Protein AF-A0A816EIA8-F1 (afdb_monomer)

Sequence (43 aa):
DSWPQVFDDHNAREHWGWKPQVDLDGLVRRMFNYLEQSSAKMH

pLDDT: mean 90.68, std 10.02, range [50.53, 97.94]

Structure (mmCIF, N/CA/C/O backbone):
data_AF-A0A816EIA8-F1
#
_entry.id   AF-A0A816EIA8-F1
#
loop_
_atom_site.group_PDB
_atom_site.id
_atom_site.type_symbol
_atom_site.label_atom_id
_atom_site.labe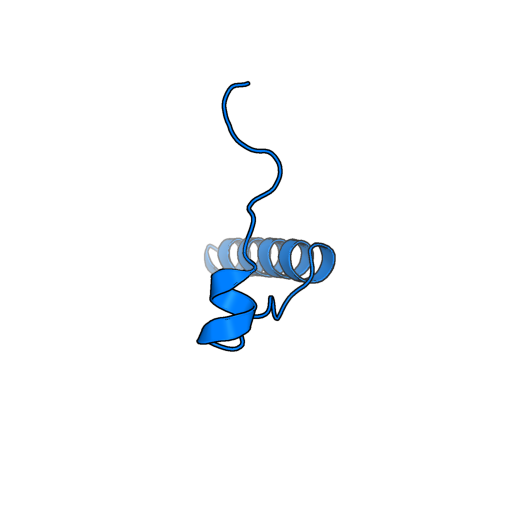l_alt_id
_atom_site.label_comp_id
_atom_site.label_asym_id
_atom_site.label_entity_id
_atom_site.label_seq_id
_atom_site.pdbx_PDB_ins_code
_atom_site.Cartn_x
_atom_site.Cartn_y
_atom_site.Cartn_z
_atom_site.occupancy
_atom_site.B_iso_or_equiv
_atom_site.auth_seq_id
_atom_site.auth_comp_id
_atom_site.auth_asym_id
_atom_site.auth_atom_id
_atom_site.pdbx_PDB_model_num
ATOM 1 N N . ASP A 1 1 ? 9.717 19.164 -1.410 1.00 65.00 1 ASP A N 1
ATOM 2 C CA . ASP A 1 1 ? 9.374 18.562 -2.719 1.00 65.00 1 ASP A CA 1
ATOM 3 C C . ASP A 1 1 ? 10.429 17.630 -3.314 1.00 65.00 1 ASP A C 1
ATOM 5 O O . ASP A 1 1 ? 10.256 17.169 -4.430 1.00 65.00 1 ASP A O 1
ATOM 9 N N . SER A 1 2 ? 11.492 17.269 -2.586 1.00 83.75 2 SER A N 1
ATOM 10 C CA . SER A 1 2 ? 12.537 16.354 -3.077 1.00 83.75 2 SER A CA 1
ATOM 11 C C . SER A 1 2 ? 12.185 14.863 -2.970 1.00 83.75 2 SER A C 1
ATOM 13 O O . SER A 1 2 ? 13.025 14.020 -3.274 1.00 83.75 2 SER A O 1
ATOM 15 N N . TRP A 1 3 ? 10.974 14.526 -2.511 1.00 89.88 3 TRP A N 1
ATOM 16 C CA . TRP A 1 3 ? 10.547 13.138 -2.362 1.00 89.88 3 TRP A CA 1
ATOM 17 C C . TRP A 1 3 ? 9.889 12.615 -3.641 1.00 89.88 3 TRP A C 1
ATOM 19 O O . TRP A 1 3 ? 9.027 13.301 -4.206 1.00 89.88 3 TRP A O 1
ATOM 29 N N . PRO A 1 4 ? 10.254 11.397 -4.079 1.00 89.62 4 PRO A N 1
ATOM 30 C CA . PRO A 1 4 ? 9.686 10.795 -5.272 1.00 89.62 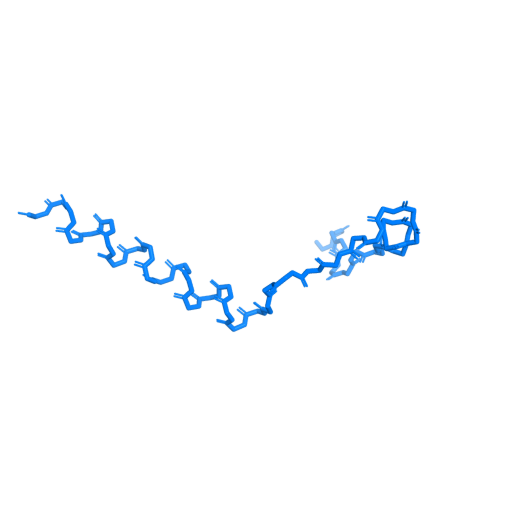4 PRO A CA 1
ATOM 31 C C . PRO A 1 4 ? 8.189 10.550 -5.081 1.00 89.62 4 PRO A C 1
ATOM 33 O O . PRO A 1 4 ? 7.755 9.989 -4.079 1.00 89.62 4 PRO A O 1
ATOM 36 N N . GLN A 1 5 ? 7.403 10.976 -6.068 1.00 91.56 5 GLN A N 1
ATOM 37 C CA . GLN A 1 5 ? 5.958 10.727 -6.112 1.00 91.56 5 GLN A CA 1
ATOM 38 C C . GLN A 1 5 ? 5.631 9.319 -6.626 1.00 91.56 5 GLN A C 1
ATOM 40 O O . GLN A 1 5 ? 4.522 8.827 -6.440 1.00 91.56 5 GLN A O 1
ATOM 45 N N . VAL A 1 6 ? 6.599 8.672 -7.278 1.00 90.69 6 VAL A N 1
ATOM 46 C CA . VAL A 1 6 ? 6.486 7.328 -7.840 1.00 90.69 6 VAL A CA 1
ATOM 47 C C . VAL A 1 6 ? 7.754 6.562 -7.492 1.00 90.69 6 VAL A C 1
ATOM 49 O O . VAL A 1 6 ? 8.859 7.065 -7.696 1.00 90.69 6 VAL A O 1
ATOM 52 N N . PHE A 1 7 ? 7.586 5.350 -6.972 1.00 89.00 7 PHE A N 1
ATOM 53 C CA . PHE A 1 7 ? 8.681 4.419 -6.728 1.00 89.00 7 PHE A CA 1
ATOM 54 C C . PHE A 1 7 ? 8.750 3.416 -7.875 1.00 89.00 7 PHE A C 1
ATOM 56 O O . PHE A 1 7 ? 7.745 2.792 -8.207 1.00 89.00 7 PHE A O 1
ATOM 63 N N . ASP A 1 8 ? 9.933 3.268 -8.467 1.00 93.44 8 ASP A N 1
ATOM 64 C CA . ASP A 1 8 ? 10.203 2.185 -9.406 1.00 93.44 8 ASP A CA 1
ATOM 65 C C . ASP A 1 8 ? 10.386 0.874 -8.629 1.00 93.44 8 ASP A C 1
ATOM 67 O O . ASP A 1 8 ? 11.343 0.699 -7.872 1.00 93.44 8 ASP A O 1
ATOM 71 N N . ASP A 1 9 ? 9.426 -0.030 -8.792 1.00 94.38 9 ASP A N 1
ATOM 72 C CA . ASP A 1 9 ? 9.356 -1.331 -8.131 1.00 94.38 9 ASP A CA 1
ATOM 73 C C . ASP A 1 9 ? 9.664 -2.502 -9.089 1.00 94.38 9 ASP A C 1
ATOM 75 O O . ASP A 1 9 ? 9.460 -3.666 -8.727 1.00 94.38 9 ASP A O 1
ATOM 79 N N . HIS A 1 10 ? 10.191 -2.224 -10.289 1.00 96.00 10 HIS A N 1
ATOM 80 C CA . HIS A 1 10 ? 10.429 -3.217 -11.342 1.00 96.00 10 HIS A CA 1
ATOM 81 C C . HIS A 1 10 ? 11.274 -4.413 -10.872 1.00 96.00 10 HIS A C 1
ATOM 83 O O . HIS A 1 10 ? 10.847 -5.559 -11.010 1.00 96.00 10 HIS A O 1
ATOM 89 N N . ASN A 1 11 ? 12.409 -4.163 -10.209 1.00 97.44 11 ASN A N 1
ATOM 90 C CA . ASN A 1 11 ? 13.291 -5.227 -9.709 1.00 97.44 11 ASN A CA 1
ATOM 91 C C . ASN A 1 11 ? 12.581 -6.172 -8.721 1.00 97.44 11 ASN A C 1
ATOM 93 O O . ASN A 1 11 ? 12.827 -7.377 -8.717 1.00 97.44 11 ASN A O 1
ATOM 97 N N . ALA A 1 12 ? 11.683 -5.647 -7.879 1.00 96.81 12 ALA A N 1
ATOM 98 C CA . ALA A 1 12 ? 10.932 -6.463 -6.924 1.00 96.81 12 ALA A CA 1
ATOM 99 C C . ALA A 1 12 ? 9.876 -7.326 -7.632 1.00 96.81 12 ALA A C 1
ATOM 101 O O . ALA A 1 12 ? 9.647 -8.479 -7.247 1.00 96.81 12 ALA A O 1
ATOM 102 N N . ARG A 1 13 ? 9.250 -6.784 -8.685 1.00 96.75 13 ARG A N 1
ATOM 103 C CA . ARG A 1 13 ? 8.308 -7.522 -9.536 1.00 96.75 13 ARG A CA 1
ATOM 104 C C . ARG A 1 13 ? 9.004 -8.666 -10.265 1.00 96.75 13 ARG A C 1
ATOM 106 O O . ARG A 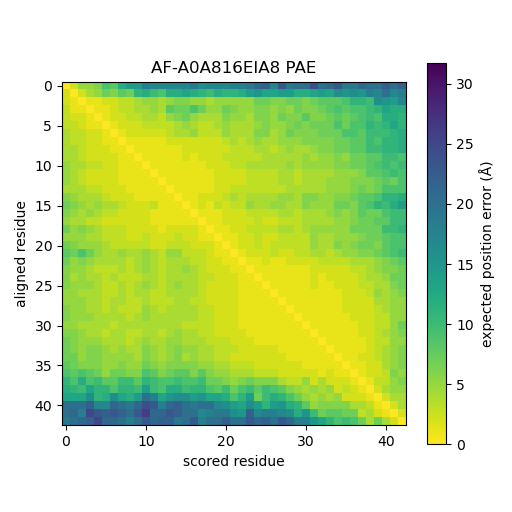1 13 ? 8.481 -9.775 -10.254 1.00 96.75 13 ARG A O 1
ATOM 113 N N . GLU A 1 14 ? 10.175 -8.421 -10.849 1.00 97.81 14 GLU A N 1
ATOM 114 C CA . GLU A 1 14 ? 10.908 -9.441 -11.607 1.00 97.81 14 GLU A CA 1
ATOM 115 C C . GLU A 1 14 ? 11.508 -10.525 -10.711 1.00 97.81 14 GLU A C 1
ATOM 117 O O . GLU A 1 14 ? 11.338 -11.713 -10.978 1.00 97.81 14 GLU A O 1
ATOM 122 N N . HIS A 1 15 ? 12.188 -10.140 -9.629 1.00 97.94 15 HIS A N 1
ATOM 123 C CA . HIS A 1 15 ? 12.965 -11.100 -8.841 1.00 97.94 15 HIS A CA 1
ATOM 124 C C . HIS A 1 15 ? 12.130 -11.868 -7.819 1.00 97.94 15 HIS A C 1
ATOM 126 O O . HIS A 1 15 ? 12.427 -13.025 -7.524 1.00 97.94 15 HIS A O 1
ATOM 132 N N . TRP A 1 16 ? 11.102 -11.235 -7.249 1.00 96.88 16 TRP A N 1
ATOM 133 C CA . TRP A 1 16 ? 10.305 -11.825 -6.168 1.00 96.88 16 TRP A CA 1
ATOM 134 C C . TRP A 1 16 ? 8.844 -12.038 -6.556 1.00 96.88 16 TRP A C 1
ATOM 136 O O . TRP A 1 16 ? 8.053 -12.491 -5.728 1.00 96.88 16 TRP A O 1
ATOM 146 N N . GLY A 1 17 ? 8.459 -11.693 -7.790 1.00 96.19 17 GLY A N 1
ATOM 147 C CA . GLY A 1 17 ? 7.058 -11.718 -8.204 1.00 96.19 17 GLY A CA 1
ATOM 148 C C . GLY A 1 17 ? 6.198 -10.758 -7.382 1.00 96.19 17 GLY A C 1
ATOM 149 O O . GLY A 1 17 ? 5.002 -11.008 -7.201 1.00 96.19 17 GLY A O 1
ATOM 150 N N . TRP A 1 18 ? 6.803 -9.704 -6.818 1.00 95.62 18 TRP A N 1
ATOM 151 C CA . TRP A 1 18 ? 6.096 -8.792 -5.932 1.00 95.62 18 TRP A CA 1
ATOM 152 C C . TRP A 1 18 ? 4.946 -8.116 -6.680 1.00 95.62 18 TRP A C 1
ATOM 154 O O . TRP A 1 18 ? 5.094 -7.664 -7.815 1.00 95.62 18 TRP A O 1
ATOM 164 N N . LYS A 1 19 ? 3.783 -8.044 -6.034 1.00 93.69 19 LYS A N 1
ATOM 165 C CA . LYS A 1 19 ? 2.615 -7.331 -6.549 1.00 93.69 19 LYS A CA 1
ATOM 166 C C . LYS A 1 19 ? 1.771 -6.798 -5.393 1.00 93.69 19 LYS A C 1
ATOM 168 O O . LYS A 1 19 ? 1.577 -7.528 -4.413 1.00 93.69 19 LYS A O 1
ATOM 173 N N . PRO A 1 20 ? 1.228 -5.573 -5.496 1.00 91.06 20 PRO A N 1
ATOM 174 C CA . PRO A 1 20 ? 0.259 -5.096 -4.524 1.00 91.06 20 PRO A CA 1
ATOM 175 C C . PRO A 1 20 ? -0.985 -5.988 -4.586 1.00 91.06 20 PRO A C 1
ATOM 177 O O . PRO A 1 20 ? -1.492 -6.303 -5.661 1.00 91.06 20 PRO A O 1
ATOM 180 N N . GLN A 1 21 ? -1.454 -6.432 -3.423 1.00 92.88 21 GLN A N 1
ATOM 181 C CA . GLN A 1 21 ? -2.648 -7.281 -3.308 1.00 92.88 21 GLN A CA 1
ATOM 182 C C . GLN A 1 21 ? -3.927 -6.478 -3.067 1.00 92.88 21 GLN A C 1
ATOM 184 O O . GLN A 1 21 ? -5.023 -7.023 -3.154 1.00 92.88 21 GLN A O 1
ATOM 189 N N . VAL A 1 22 ? -3.779 -5.203 -2.720 1.00 91.56 22 VA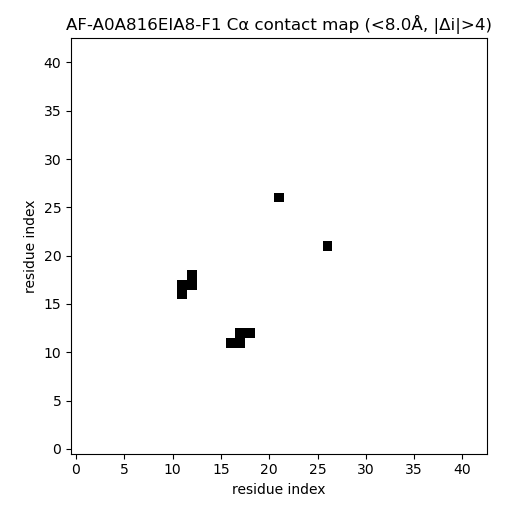L A N 1
ATOM 190 C CA . VAL A 1 22 ? -4.872 -4.298 -2.385 1.00 91.56 22 VAL A CA 1
ATOM 191 C C . VAL A 1 22 ? -4.648 -3.018 -3.175 1.00 91.56 22 VAL A C 1
ATOM 193 O O . VAL A 1 22 ? -3.532 -2.497 -3.206 1.00 91.56 22 VAL A O 1
ATOM 196 N N . ASP A 1 23 ? -5.697 -2.553 -3.838 1.00 93.69 23 ASP A N 1
ATOM 197 C CA . ASP A 1 23 ? -5.720 -1.261 -4.508 1.00 93.69 23 ASP A CA 1
ATOM 198 C C . ASP A 1 23 ? -5.934 -0.120 -3.499 1.00 93.69 23 ASP A C 1
ATOM 200 O O . ASP A 1 23 ? -6.096 -0.333 -2.293 1.00 93.69 23 ASP A O 1
ATOM 204 N N . LEU A 1 24 ? -5.903 1.119 -3.988 1.00 93.19 24 LEU A N 1
ATOM 205 C CA . LEU A 1 24 ? -6.055 2.290 -3.129 1.00 93.19 24 LEU A CA 1
ATOM 206 C C . LEU A 1 24 ? -7.413 2.293 -2.413 1.00 93.19 24 LEU A C 1
ATOM 208 O O . LEU A 1 24 ? -7.467 2.496 -1.201 1.00 93.19 24 LEU A O 1
ATOM 212 N N . ASP A 1 25 ? -8.496 2.007 -3.135 1.00 95.75 25 ASP A N 1
ATOM 213 C CA . ASP A 1 25 ? -9.849 2.010 -2.576 1.00 95.75 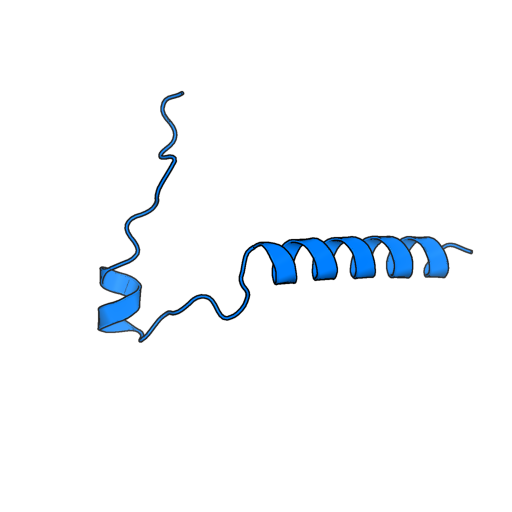25 ASP A CA 1
ATOM 214 C C . ASP A 1 25 ? -10.026 0.928 -1.505 1.00 95.75 25 ASP A C 1
ATOM 216 O O . ASP A 1 25 ? -10.589 1.184 -0.434 1.00 95.75 25 ASP A O 1
ATOM 220 N N . GLY A 1 26 ? -9.518 -0.280 -1.760 1.00 95.88 26 GLY A N 1
ATOM 221 C CA . GLY A 1 26 ? -9.519 -1.378 -0.803 1.00 95.88 26 GLY A CA 1
ATOM 222 C C . GLY A 1 26 ? -8.702 -1.056 0.445 1.00 95.88 26 GLY A C 1
ATOM 223 O O . GLY A 1 26 ? -9.137 -1.366 1.559 1.00 95.88 26 GLY A O 1
ATOM 224 N N . LEU A 1 27 ? -7.558 -0.383 0.286 1.00 95.94 27 LEU A N 1
ATOM 225 C CA . LEU A 1 27 ? -6.734 0.061 1.407 1.00 95.94 27 LEU A CA 1
ATOM 226 C C . LEU A 1 27 ? -7.484 1.090 2.260 1.00 95.94 27 LEU A C 1
ATOM 228 O O . LEU A 1 27 ? -7.581 0.913 3.475 1.00 95.94 27 LEU A O 1
ATOM 232 N N . VAL A 1 28 ? -8.056 2.120 1.632 1.00 96.75 28 VAL A N 1
ATOM 233 C CA . VAL A 1 28 ? -8.792 3.193 2.320 1.00 96.75 28 VAL A CA 1
ATOM 234 C C . VAL A 1 28 ? -9.969 2.626 3.113 1.00 96.75 28 VAL A C 1
ATOM 236 O O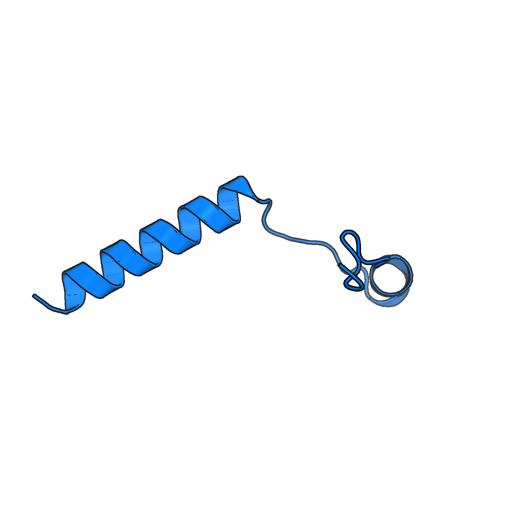 . VAL A 1 28 ? -10.085 2.885 4.312 1.00 96.75 28 VAL A O 1
ATOM 239 N N . ARG A 1 29 ? -10.799 1.779 2.490 1.00 96.69 29 ARG A N 1
ATOM 240 C CA . ARG A 1 29 ? -11.928 1.114 3.170 1.00 96.69 29 ARG A CA 1
ATOM 241 C C . ARG A 1 29 ? -11.462 0.297 4.372 1.00 96.69 29 ARG A C 1
ATOM 243 O O . ARG A 1 29 ? -12.062 0.364 5.442 1.00 96.69 29 ARG A O 1
ATOM 250 N N . ARG A 1 30 ? -10.371 -0.458 4.219 1.00 95.69 30 ARG A N 1
ATOM 251 C CA . ARG A 1 30 ? -9.824 -1.286 5.300 1.00 95.69 30 ARG A CA 1
ATOM 252 C C . ARG A 1 30 ? -9.331 -0.449 6.479 1.00 95.69 30 ARG A C 1
ATOM 254 O O . ARG A 1 30 ? -9.534 -0.858 7.619 1.00 95.69 30 ARG A O 1
ATOM 261 N N . MET A 1 31 ? -8.720 0.706 6.219 1.00 96.50 31 MET A N 1
ATOM 262 C CA . MET A 1 31 ? -8.274 1.614 7.277 1.00 96.50 31 MET A CA 1
ATOM 263 C C . MET A 1 31 ? -9.453 2.188 8.068 1.00 96.50 31 MET A C 1
ATOM 265 O O . MET A 1 31 ? -9.426 2.132 9.296 1.00 96.50 31 MET A O 1
ATOM 269 N N . PHE A 1 32 ? -10.516 2.652 7.402 1.00 97.19 32 PHE A N 1
ATOM 270 C CA . PHE A 1 32 ? -11.718 3.133 8.099 1.00 97.19 32 PHE A CA 1
ATOM 271 C C . PHE A 1 32 ? -12.369 2.042 8.952 1.00 97.19 32 PHE A C 1
ATOM 273 O O . PHE A 1 32 ? -12.627 2.270 10.133 1.00 97.19 32 PHE A O 1
ATOM 280 N N . ASN A 1 33 ? -12.503 0.826 8.416 1.00 96.00 33 ASN A N 1
ATOM 281 C CA . ASN A 1 33 ? -13.036 -0.307 9.175 1.00 96.00 33 ASN A CA 1
ATOM 282 C C . ASN A 1 33 ? -12.218 -0.598 10.447 1.00 96.00 33 ASN A C 1
ATOM 284 O O . ASN A 1 33 ? -12.783 -1.000 11.464 1.00 96.00 33 ASN A O 1
ATOM 288 N N . TYR A 1 34 ? -10.890 -0.430 10.407 1.00 95.62 34 TYR A N 1
ATOM 289 C CA . TYR A 1 34 ? -10.047 -0.609 11.593 1.00 95.62 34 TYR A CA 1
ATOM 290 C C . TYR A 1 34 ? -10.237 0.498 12.624 1.00 95.62 34 TYR A C 1
ATOM 292 O O . TYR A 1 34 ? -10.281 0.200 13.819 1.00 95.62 34 TYR A O 1
ATOM 300 N N . LEU A 1 35 ? -10.381 1.748 12.185 1.00 95.75 35 LEU A N 1
ATOM 301 C CA . LEU A 1 35 ? -10.644 2.873 13.081 1.00 95.75 35 LEU A CA 1
ATOM 302 C C . LEU A 1 35 ? -12.000 2.724 13.778 1.00 95.75 35 LEU A C 1
ATOM 304 O O . LEU A 1 35 ? -12.076 2.882 14.994 1.00 95.75 35 LEU A O 1
ATOM 308 N N . GLU A 1 36 ? -13.041 2.336 13.041 1.00 94.25 36 GLU A N 1
ATOM 309 C CA . GLU A 1 36 ? -14.373 2.074 13.597 1.00 94.25 36 GLU A CA 1
ATOM 310 C C . GLU A 1 36 ? -14.342 0.947 14.633 1.00 94.25 36 GLU A C 1
ATOM 312 O O . GLU A 1 36 ? -14.830 1.114 15.750 1.00 94.25 36 GLU A O 1
ATOM 317 N N . GLN A 1 37 ? -13.698 -0.180 14.311 1.00 92.75 37 GLN A N 1
ATOM 318 C CA . GLN A 1 37 ? -13.549 -1.29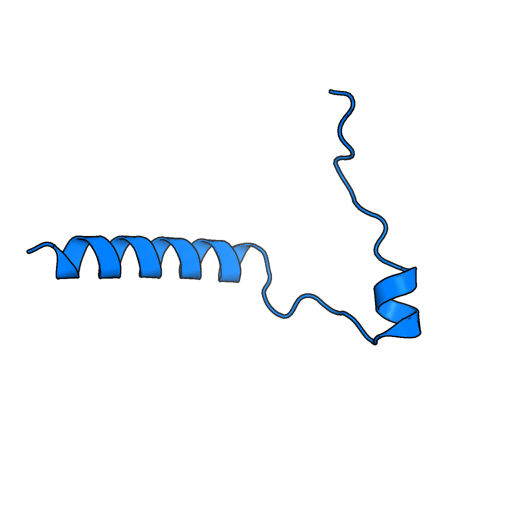5 15.250 1.00 92.75 37 GLN A CA 1
ATOM 319 C C . GLN A 1 37 ? -12.741 -0.909 16.491 1.00 92.75 37 GLN A C 1
ATOM 321 O O . GLN A 1 37 ? -13.061 -1.354 17.592 1.00 92.75 37 GLN A O 1
ATOM 326 N N . SER A 1 38 ? -11.684 -0.111 16.328 1.00 90.44 38 SER A N 1
ATOM 327 C CA . SER A 1 38 ? -10.875 0.356 17.454 1.00 90.44 38 SER A CA 1
ATOM 328 C C . SER A 1 38 ? -11.669 1.300 18.352 1.00 90.44 38 SER A C 1
ATOM 330 O O . SER A 1 38 ? -11.597 1.174 19.571 1.00 90.44 38 SER A O 1
ATOM 332 N N . SER A 1 39 ? -12.446 2.213 17.765 1.00 84.75 39 SER A N 1
ATOM 333 C CA . SER A 1 39 ? -13.302 3.127 18.520 1.00 84.75 39 SER A CA 1
ATOM 334 C C . SER A 1 39 ? -14.434 2.388 1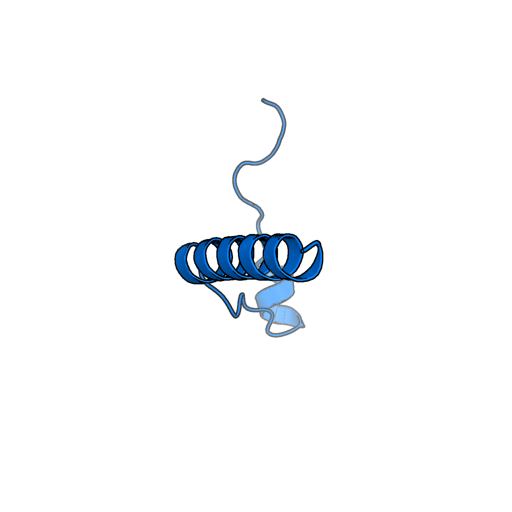9.232 1.00 84.75 39 SER A C 1
ATOM 336 O O . SER A 1 39 ? -14.755 2.728 20.365 1.00 84.75 39 SER A O 1
ATOM 338 N N . ALA A 1 40 ? -15.017 1.363 18.604 1.00 77.38 40 ALA A N 1
ATOM 339 C CA . ALA A 1 40 ? -16.087 0.564 19.198 1.00 77.38 40 ALA A CA 1
ATOM 340 C C . ALA A 1 40 ? -15.607 -0.300 20.374 1.00 77.38 40 ALA A C 1
ATOM 342 O O . ALA A 1 40 ? -16.374 -0.534 21.293 1.00 77.38 40 ALA A O 1
ATOM 343 N N . LYS A 1 41 ? -14.345 -0.756 20.372 1.00 71.50 41 LYS A N 1
ATOM 344 C CA . LYS A 1 41 ? -13.748 -1.524 21.485 1.00 71.50 41 LYS A CA 1
ATOM 345 C C . LYS A 1 41 ? -13.371 -0.669 22.702 1.00 71.50 41 LYS A C 1
ATOM 347 O O . LYS A 1 41 ? -13.027 -1.228 23.738 1.00 71.50 41 LYS A O 1
ATOM 352 N N . MET A 1 42 ? -13.361 0.657 22.561 1.00 64.94 42 MET A N 1
ATOM 353 C CA . MET A 1 42 ? -13.088 1.601 23.653 1.00 64.94 42 MET A CA 1
ATOM 354 C C . MET A 1 42 ? -14.346 1.990 24.450 1.00 64.94 42 MET A C 1
ATOM 356 O O . MET A 1 42 ? -14.218 2.697 25.450 1.00 64.94 42 MET A O 1
ATOM 360 N N . HIS A 1 43 ? -15.524 1.521 24.032 1.00 50.53 43 HIS A N 1
ATOM 361 C CA . HIS A 1 43 ? -16.803 1.648 24.733 1.00 50.53 43 HIS A CA 1
ATOM 362 C C . HIS A 1 43 ? -17.322 0.271 25.154 1.00 50.53 43 HIS A C 1
ATOM 364 O O . HIS A 1 43 ? -18.035 0.226 26.180 1.00 50.53 43 HIS A O 1
#

Foldseek 3Di:
DPDDPDDDCPVCCVPVVDDDPADPVRVVVVVVVVVVVVVVVVD

Radius of gyration: 16.16 Å; Cα contacts (8 Å, |Δi|>4): 5; chains: 1; bounding box: 30×30×36 Å

Solvent-accessible surface area (backbone atoms only — not comparable to full-atom values): 2867 Å² total; per-residue (Å²): 132,91,67,79,93,71,82,90,54,62,69,46,33,72,77,70,64,52,71,86,90,63,55,71,69,58,48,53,55,52,51,52,54,49,52,53,53,55,57,59,72,75,109

Mean predicted aligned error: 5.38 Å

Secondary structure (DSSP, 8-state):
--S-SS---HHHHHHH----S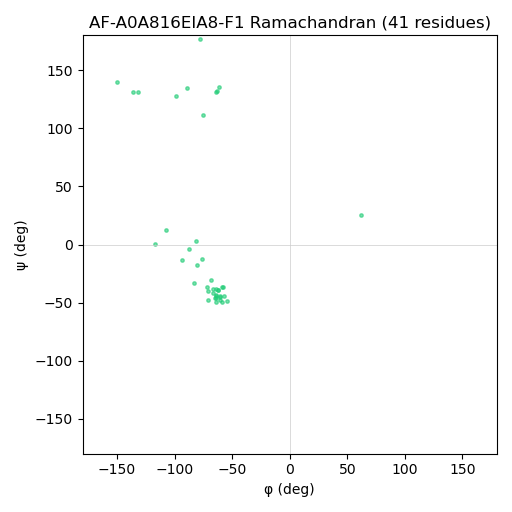S-HHHHHHHHHHHHHHHHHTT-